Protein AF-A0A161XP81-F1 (afdb_monomer)

Structure (mmCIF, N/CA/C/O backbone):
data_AF-A0A161XP81-F1
#
_entry.id   AF-A0A161XP81-F1
#
loop_
_atom_site.group_PDB
_atom_site.id
_atom_site.type_symbol
_atom_site.label_atom_id
_atom_site.label_alt_id
_atom_site.label_comp_id
_atom_site.label_asym_id
_atom_site.label_entity_id
_atom_site.label_seq_id
_atom_site.pdbx_PDB_ins_code
_atom_site.Cartn_x
_atom_site.Cartn_y
_atom_site.Cartn_z
_atom_site.occupancy
_atom_site.B_iso_or_equiv
_atom_site.auth_seq_id
_atom_site.auth_comp_id
_atom_site.auth_asym_id
_atom_site.auth_atom_id
_atom_site.pdbx_PDB_model_num
ATOM 1 N N . MET A 1 1 ? -0.024 10.935 -16.812 1.00 61.66 1 MET A N 1
ATOM 2 C CA . MET A 1 1 ? -0.162 10.650 -15.365 1.00 61.66 1 MET A CA 1
ATOM 3 C C . MET A 1 1 ? 1.213 10.342 -14.818 1.00 61.66 1 MET A C 1
ATOM 5 O O . MET A 1 1 ? 1.761 9.294 -15.147 1.00 61.66 1 MET A O 1
ATOM 9 N N . ASP A 1 2 ? 1.735 11.232 -13.981 1.00 81.88 2 ASP A N 1
ATOM 10 C CA . ASP A 1 2 ? 3.075 11.085 -13.424 1.00 81.88 2 ASP A CA 1
ATOM 11 C C . ASP A 1 2 ? 3.030 10.265 -12.132 1.00 81.88 2 ASP A C 1
ATOM 13 O O . ASP A 1 2 ? 2.212 10.476 -11.225 1.00 81.88 2 ASP A O 1
ATOM 17 N N . ILE A 1 3 ? 3.866 9.236 -12.090 1.00 84.94 3 ILE A N 1
ATOM 18 C CA . ILE A 1 3 ? 4.135 8.444 -10.896 1.00 84.94 3 ILE A CA 1
ATOM 19 C C . ILE A 1 3 ? 5.583 8.727 -10.544 1.00 84.94 3 ILE A C 1
ATOM 21 O O . ILE A 1 3 ? 6.473 8.564 -11.378 1.00 84.94 3 ILE A O 1
ATOM 25 N N . SER A 1 4 ? 5.803 9.201 -9.322 1.00 88.94 4 SER A N 1
ATOM 26 C CA . SER A 1 4 ? 7.151 9.467 -8.833 1.00 88.94 4 SER A CA 1
ATOM 27 C C . SER A 1 4 ? 7.941 8.160 -8.690 1.00 88.94 4 SER A C 1
ATOM 29 O O . SER A 1 4 ? 7.363 7.087 -8.507 1.00 88.94 4 SER A O 1
ATOM 31 N N . ARG A 1 5 ? 9.277 8.232 -8.730 1.00 88.56 5 ARG A N 1
ATOM 32 C CA . ARG A 1 5 ? 10.137 7.051 -8.522 1.00 88.56 5 ARG A CA 1
ATOM 33 C C . ARG A 1 5 ? 9.818 6.299 -7.209 1.00 88.56 5 ARG A C 1
ATOM 35 O O . ARG A 1 5 ? 9.720 5.073 -7.268 1.00 88.56 5 ARG A O 1
ATOM 42 N N . PRO A 1 6 ? 9.579 6.970 -6.058 1.00 90.19 6 PRO A N 1
ATOM 43 C CA . PRO A 1 6 ? 9.171 6.288 -4.826 1.00 90.19 6 PRO A CA 1
ATOM 44 C C . PRO A 1 6 ? 7.821 5.570 -4.947 1.00 90.19 6 PRO A C 1
ATOM 46 O O . PRO A 1 6 ? 7.711 4.407 -4.561 1.00 90.19 6 PRO A O 1
ATOM 49 N N . GLU A 1 7 ? 6.807 6.222 -5.531 1.00 91.25 7 GLU A N 1
ATOM 50 C CA . GLU A 1 7 ? 5.495 5.602 -5.770 1.00 91.25 7 GLU A CA 1
ATOM 51 C C . GLU A 1 7 ? 5.621 4.363 -6.667 1.00 91.25 7 GLU A C 1
ATOM 53 O O . GLU A 1 7 ? 5.015 3.332 -6.378 1.00 91.25 7 GLU A O 1
ATOM 58 N N . GLN A 1 8 ? 6.438 4.446 -7.723 1.00 91.88 8 GLN A N 1
ATOM 59 C CA . GLN A 1 8 ? 6.672 3.344 -8.653 1.00 91.88 8 GLN A CA 1
ATOM 60 C C . GLN A 1 8 ? 7.320 2.144 -7.952 1.00 91.88 8 GLN A C 1
ATOM 62 O O . GLN A 1 8 ? 6.855 1.017 -8.117 1.00 91.88 8 GLN A O 1
ATOM 67 N N . LYS A 1 9 ? 8.350 2.388 -7.131 1.00 92.19 9 LYS A N 1
ATOM 68 C CA . LYS A 1 9 ? 9.055 1.351 -6.363 1.00 92.19 9 LYS A CA 1
ATOM 69 C C . LYS A 1 9 ? 8.119 0.634 -5.387 1.00 92.19 9 LYS A C 1
ATOM 71 O O . LYS A 1 9 ? 8.119 -0.592 -5.323 1.00 92.19 9 LYS A O 1
ATOM 76 N N . ILE A 1 10 ? 7.278 1.384 -4.672 1.00 94.12 10 ILE A N 1
ATOM 77 C CA . ILE A 1 10 ? 6.293 0.811 -3.743 1.00 94.12 10 ILE A CA 1
ATOM 78 C C . ILE A 1 10 ? 5.253 -0.020 -4.498 1.00 94.12 10 ILE A C 1
ATOM 80 O O . ILE A 1 10 ? 4.961 -1.144 -4.095 1.00 94.12 10 ILE A O 1
ATOM 84 N N . LEU A 1 11 ? 4.717 0.489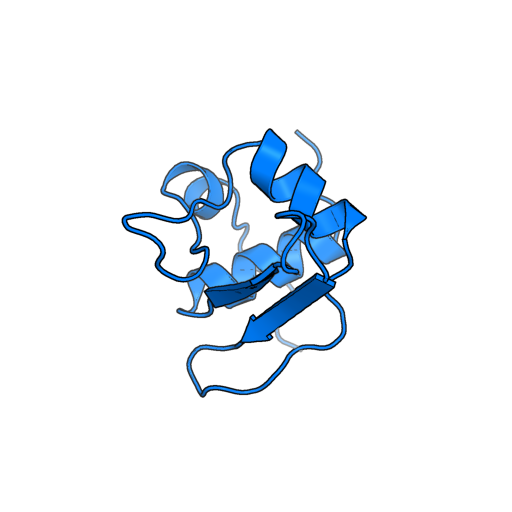 -5.611 1.00 94.12 11 LEU A N 1
ATOM 85 C CA . LEU A 1 11 ? 3.769 -0.271 -6.430 1.00 94.12 11 LEU A CA 1
ATOM 86 C C . LEU A 1 11 ? 4.380 -1.566 -6.969 1.00 94.12 11 LEU A C 1
ATOM 88 O O . LEU A 1 11 ? 3.686 -2.578 -7.005 1.00 94.12 11 LEU A O 1
ATOM 92 N N . HIS A 1 12 ? 5.665 -1.555 -7.328 1.00 93.75 12 HIS A N 1
ATOM 93 C CA . HIS A 1 12 ? 6.373 -2.749 -7.777 1.00 93.75 12 HIS A CA 1
ATOM 94 C C . HIS A 1 12 ? 6.466 -3.809 -6.668 1.00 93.75 12 HIS A C 1
ATOM 96 O O . HIS A 1 12 ? 6.081 -4.954 -6.883 1.00 93.75 12 HIS A O 1
ATOM 102 N N . MET A 1 13 ? 6.864 -3.422 -5.450 1.00 94.69 13 MET A N 1
ATOM 103 C CA . MET A 1 13 ? 6.907 -4.346 -4.303 1.00 94.69 13 MET A CA 1
ATOM 104 C C . MET A 1 13 ? 5.531 -4.940 -3.981 1.00 94.69 13 MET A C 1
ATOM 106 O O . MET A 1 13 ? 5.413 -6.126 -3.677 1.00 94.69 13 MET A O 1
ATOM 110 N N . LEU A 1 14 ? 4.470 -4.131 -4.070 1.00 95.56 14 LEU A N 1
ATOM 111 C CA . LEU A 1 14 ? 3.102 -4.610 -3.864 1.00 95.56 14 LEU A CA 1
ATOM 112 C C . LEU A 1 14 ? 2.639 -5.550 -4.982 1.00 95.56 14 LEU A C 1
ATOM 114 O O . LEU A 1 14 ? 1.943 -6.525 -4.707 1.00 95.56 14 LEU A O 1
ATOM 118 N N . ALA A 1 15 ? 3.034 -5.285 -6.228 1.00 94.62 15 ALA A N 1
ATOM 119 C CA . ALA A 1 15 ? 2.741 -6.147 -7.370 1.00 94.62 15 ALA A CA 1
ATOM 120 C C . ALA A 1 15 ? 3.450 -7.503 -7.287 1.00 94.62 15 ALA A C 1
ATOM 122 O O . ALA A 1 15 ? 2.874 -8.510 -7.685 1.00 94.62 15 ALA A O 1
ATOM 123 N N . GLN A 1 16 ? 4.645 -7.547 -6.695 1.00 94.25 16 GLN A N 1
ATOM 124 C CA . GLN A 1 16 ? 5.380 -8.785 -6.413 1.00 94.25 16 GLN A CA 1
ATOM 125 C C . GLN A 1 16 ? 4.786 -9.608 -5.252 1.00 94.25 16 GLN A C 1
ATOM 127 O O . GLN A 1 16 ? 5.300 -10.677 -4.933 1.00 94.25 16 GLN A O 1
ATOM 132 N N . GLY A 1 17 ? 3.707 -9.141 -4.613 1.00 94.56 17 GLY A N 1
ATOM 133 C CA . GLY A 1 17 ? 3.025 -9.847 -3.523 1.00 94.56 17 GLY A CA 1
ATOM 134 C C . GLY A 1 17 ? 3.179 -9.204 -2.144 1.00 94.56 17 GLY A C 1
ATOM 135 O O . GLY A 1 17 ? 2.682 -9.762 -1.165 1.00 94.56 17 GLY A O 1
ATOM 136 N N . GLY A 1 18 ? 3.823 -8.037 -2.056 1.00 96.06 18 GLY A N 1
ATOM 137 C CA . GLY A 1 18 ? 3.903 -7.259 -0.826 1.00 96.06 18 GLY A CA 1
ATOM 138 C C . GLY A 1 18 ? 2.557 -6.693 -0.358 1.00 96.06 18 GLY A C 1
ATOM 139 O O . GLY A 1 18 ? 1.543 -6.715 -1.064 1.00 96.06 18 GLY A O 1
ATOM 140 N N . TYR A 1 19 ? 2.553 -6.141 0.852 1.00 97.00 19 TYR A N 1
ATOM 141 C CA . TYR A 1 19 ? 1.380 -5.516 1.461 1.00 97.00 19 TYR A CA 1
ATOM 142 C C . TYR A 1 19 ? 1.772 -4.375 2.401 1.00 97.00 19 TYR A C 1
ATOM 144 O O . TYR A 1 19 ? 2.869 -4.357 2.951 1.00 97.00 19 TYR A O 1
ATOM 152 N N . ILE A 1 20 ? 0.857 -3.429 2.620 1.00 96.81 20 ILE A N 1
ATOM 153 C CA . ILE A 1 20 ? 1.034 -2.357 3.607 1.00 96.81 20 ILE A CA 1
ATOM 154 C C . ILE A 1 20 ? 0.160 -2.649 4.821 1.00 96.81 20 ILE A C 1
ATOM 156 O O . ILE A 1 20 ? -1.069 -2.719 4.713 1.00 96.81 20 ILE A O 1
ATOM 160 N N . ARG A 1 21 ? 0.788 -2.784 5.986 1.0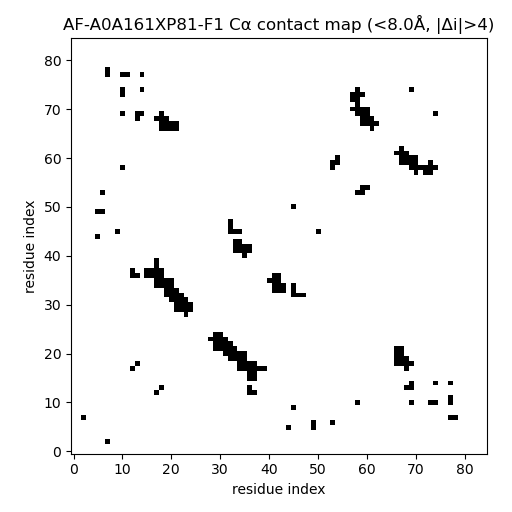0 95.56 21 ARG A N 1
ATOM 161 C CA . ARG A 1 21 ? 0.104 -2.806 7.277 1.00 95.56 21 ARG A CA 1
ATOM 162 C C . ARG A 1 21 ? -0.062 -1.372 7.770 1.00 95.56 21 ARG A C 1
ATOM 164 O O . ARG A 1 21 ? 0.850 -0.556 7.658 1.00 95.56 21 ARG A O 1
ATOM 171 N N . VAL A 1 22 ? -1.253 -1.077 8.274 1.00 93.31 22 VAL A N 1
ATOM 172 C CA . VAL A 1 22 ? -1.584 0.214 8.872 1.00 93.31 22 VAL A CA 1
ATOM 173 C C . VAL A 1 22 ? -2.111 -0.065 10.263 1.00 93.31 22 VAL A C 1
ATOM 175 O O . VAL A 1 22 ? -3.124 -0.750 10.398 1.00 93.31 22 VAL A O 1
ATOM 178 N N . GLU A 1 23 ? -1.428 0.459 11.268 1.00 90.88 23 GLU A N 1
ATOM 179 C CA . GLU A 1 23 ? -1.901 0.449 12.648 1.00 90.88 23 GLU A CA 1
ATOM 180 C C . GLU A 1 23 ? -2.607 1.771 12.923 1.00 90.88 23 GLU A C 1
ATOM 182 O O . GLU A 1 23 ? -2.223 2.827 12.403 1.00 90.88 23 GLU A O 1
ATOM 187 N N . LYS A 1 24 ? -3.694 1.687 13.686 1.00 88.88 24 LYS A N 1
ATOM 188 C CA . LYS A 1 24 ? -4.442 2.852 14.131 1.00 88.88 24 LYS A CA 1
ATOM 189 C C . LYS A 1 24 ? -4.413 2.913 15.647 1.00 88.88 24 LYS A C 1
ATOM 191 O O . LYS A 1 24 ? -4.437 1.862 16.279 1.00 88.88 24 LYS A O 1
ATOM 196 N N . ASP A 1 25 ? -4.364 4.119 16.189 1.00 88.81 25 ASP A N 1
ATOM 197 C CA . ASP A 1 25 ? -4.552 4.342 17.620 1.00 88.81 25 ASP A CA 1
ATOM 198 C C . ASP A 1 25 ? -6.034 4.217 18.024 1.00 88.81 25 ASP A C 1
ATOM 200 O O . ASP A 1 25 ? -6.923 4.036 17.179 1.00 88.81 25 ASP A O 1
ATOM 204 N N . ASP A 1 26 ? -6.299 4.354 19.324 1.00 85.75 26 ASP A N 1
ATOM 205 C CA . ASP A 1 26 ? -7.650 4.344 19.898 1.00 85.75 26 ASP A CA 1
ATOM 206 C C . ASP A 1 26 ? -8.546 5.466 19.337 1.00 85.75 26 ASP A C 1
ATOM 208 O O . ASP A 1 26 ? -9.766 5.319 19.240 1.00 85.75 26 ASP A O 1
ATOM 212 N N . GLY A 1 27 ? -7.942 6.562 18.871 1.00 85.88 27 GLY A N 1
ATOM 213 C CA . GLY A 1 27 ? -8.597 7.668 18.170 1.00 85.88 27 GLY A CA 1
ATOM 214 C C . GLY A 1 27 ? -8.894 7.398 16.688 1.00 85.88 27 GLY A C 1
ATOM 215 O O . GLY A 1 27 ? -9.417 8.273 15.997 1.00 85.88 27 GLY A O 1
ATOM 216 N N . ARG A 1 28 ? -8.599 6.194 16.173 1.00 79.69 28 ARG A N 1
ATOM 217 C CA . ARG A 1 28 ? -8.682 5.798 14.750 1.00 79.69 28 ARG A CA 1
ATOM 218 C C . ARG A 1 28 ? -7.712 6.548 13.830 1.00 79.69 28 ARG A C 1
ATOM 220 O O . ARG A 1 28 ? -7.844 6.439 12.601 1.00 79.69 28 ARG A O 1
ATOM 227 N N . HIS A 1 29 ? -6.739 7.266 14.376 1.00 86.00 29 HIS A N 1
ATOM 228 C CA . HIS A 1 29 ? -5.682 7.903 13.603 1.00 86.00 29 HIS A CA 1
ATOM 229 C C . HIS A 1 29 ? -4.638 6.875 13.195 1.00 86.00 29 HIS A C 1
ATOM 231 O O . HIS A 1 29 ? -4.399 5.906 13.901 1.00 86.00 29 HIS A O 1
ATOM 237 N N . ILE A 1 30 ? -4.023 7.065 12.027 1.00 87.38 30 ILE A N 1
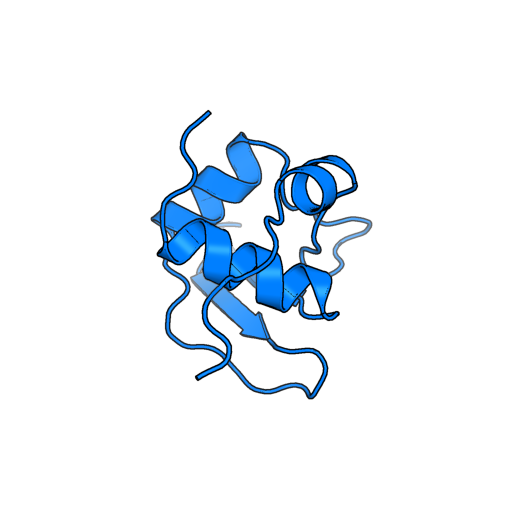ATOM 238 C CA . ILE A 1 30 ? -2.947 6.182 11.578 1.00 87.38 30 ILE A CA 1
ATOM 239 C C . ILE A 1 30 ? -1.713 6.469 12.434 1.00 87.38 30 ILE A C 1
ATOM 241 O O . ILE A 1 30 ? -1.143 7.552 12.327 1.00 87.38 30 ILE A O 1
ATOM 245 N N . SER A 1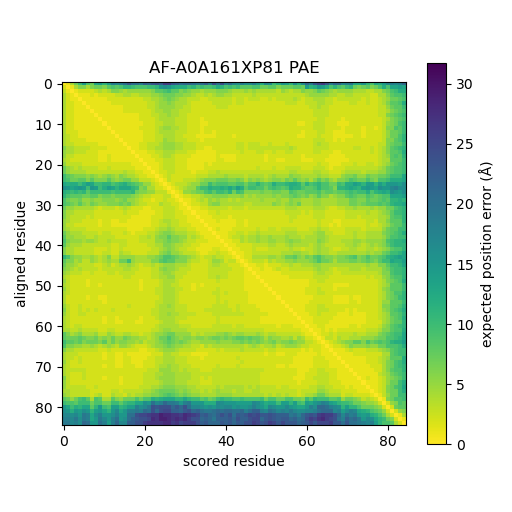 31 ? -1.314 5.503 13.257 1.00 90.38 31 SER A N 1
ATOM 246 C CA . SER A 1 31 ? -0.130 5.596 14.114 1.00 90.38 31 SER A CA 1
ATOM 247 C C . SER A 1 31 ? 1.113 5.052 13.416 1.00 90.38 31 SER A C 1
ATOM 249 O O . SER A 1 31 ? 2.217 5.558 13.614 1.00 90.38 31 SER A O 1
ATOM 251 N N . LYS A 1 32 ? 0.943 4.030 12.567 1.00 91.12 32 LYS A N 1
ATOM 252 C CA . LYS A 1 32 ? 2.056 3.352 11.902 1.00 91.12 32 LYS A CA 1
ATOM 253 C C . LYS A 1 32 ? 1.678 2.870 10.516 1.00 91.12 32 LYS A C 1
ATOM 255 O O . LYS A 1 32 ? 0.596 2.321 10.303 1.00 91.12 32 LYS A O 1
ATOM 260 N N . ILE A 1 33 ? 2.614 3.018 9.584 1.00 94.69 33 ILE A N 1
ATOM 261 C CA . ILE A 1 33 ? 2.510 2.480 8.231 1.00 94.69 33 ILE A CA 1
ATOM 262 C C . ILE A 1 33 ? 3.769 1.677 7.934 1.00 94.69 33 ILE A C 1
ATOM 264 O O . ILE A 1 33 ? 4.891 2.147 8.114 1.00 94.69 33 ILE A O 1
ATOM 268 N N . GLU A 1 34 ? 3.581 0.441 7.492 1.00 95.75 34 GLU A N 1
ATOM 269 C CA . GLU A 1 34 ? 4.665 -0.512 7.296 1.00 95.75 34 GLU A CA 1
ATOM 270 C C . GLU A 1 34 ? 4.469 -1.234 5.964 1.00 95.75 34 GLU A C 1
ATOM 272 O O . GLU A 1 34 ? 3.449 -1.893 5.762 1.00 95.75 34 GLU A O 1
ATOM 277 N N . LEU A 1 35 ? 5.431 -1.119 5.045 1.00 96.69 35 LEU A N 1
ATOM 278 C CA . LEU A 1 35 ? 5.441 -1.911 3.816 1.00 96.69 35 LEU A CA 1
ATOM 279 C C . LEU A 1 35 ? 6.215 -3.202 4.054 1.00 96.69 35 LEU A C 1
ATOM 281 O O . LEU A 1 35 ? 7.358 -3.159 4.505 1.00 96.69 35 LEU A O 1
ATOM 285 N N . PHE A 1 36 ? 5.613 -4.323 3.686 1.00 96.50 36 PHE A N 1
ATOM 286 C CA . PHE A 1 36 ? 6.238 -5.634 3.707 1.00 96.50 36 PHE A CA 1
ATOM 287 C C . PHE A 1 36 ? 6.347 -6.190 2.290 1.00 96.50 36 PHE A C 1
ATOM 289 O O . PHE A 1 36 ? 5.419 -6.053 1.486 1.00 96.50 36 PHE A O 1
ATOM 296 N N . THR A 1 37 ? 7.481 -6.812 1.979 1.00 95.00 37 THR A N 1
ATOM 297 C CA . THR A 1 37 ? 7.663 -7.580 0.741 1.00 95.00 37 THR A CA 1
ATOM 298 C C . THR A 1 37 ? 6.963 -8.939 0.842 1.00 95.00 37 THR A C 1
ATOM 300 O O . THR A 1 37 ? 6.468 -9.316 1.905 1.00 95.00 37 THR A O 1
ATOM 303 N N . ARG A 1 38 ? 6.923 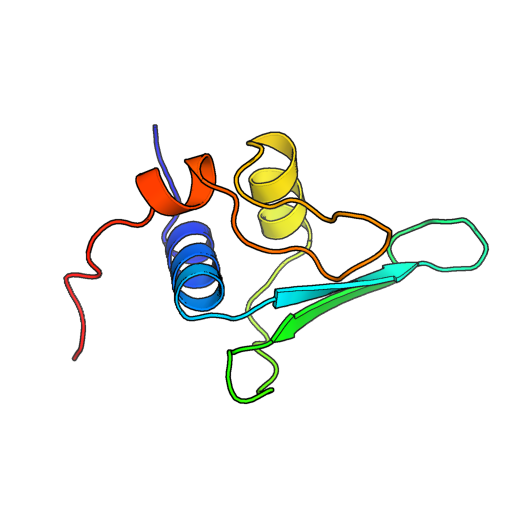-9.697 -0.263 1.00 93.50 38 ARG A N 1
ATOM 304 C CA . ARG A 1 38 ? 6.355 -11.058 -0.288 1.00 93.50 38 ARG A CA 1
ATOM 305 C C . ARG A 1 38 ? 6.986 -11.980 0.763 1.00 93.50 38 ARG A C 1
ATOM 307 O O . ARG A 1 38 ? 6.284 -12.780 1.367 1.00 93.50 38 ARG A O 1
ATOM 314 N N . GLU A 1 39 ? 8.283 -11.813 1.002 1.00 93.50 39 GLU A N 1
ATOM 315 C CA . GLU A 1 39 ? 9.075 -12.613 1.944 1.00 93.50 39 GLU A CA 1
ATOM 316 C C . GLU A 1 39 ? 8.980 -12.098 3.397 1.00 93.50 39 GLU A C 1
ATOM 318 O O . GLU A 1 39 ? 9.660 -12.604 4.281 1.00 93.50 39 GLU A O 1
ATOM 323 N N . GLY A 1 40 ? 8.165 -11.069 3.667 1.00 92.75 40 GLY A N 1
ATOM 324 C CA . GLY A 1 40 ? 7.956 -10.536 5.018 1.00 92.75 40 GLY A CA 1
ATOM 325 C C . GLY A 1 40 ? 8.985 -9.499 5.482 1.00 92.75 40 GLY A C 1
ATOM 326 O O . GLY A 1 40 ? 8.928 -9.059 6.629 1.00 92.75 40 GLY A O 1
ATOM 327 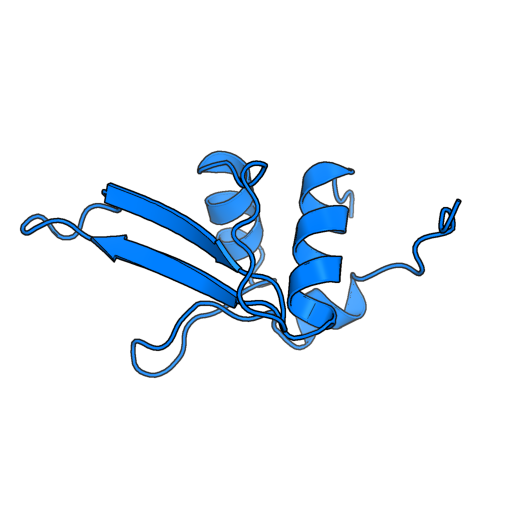N N . TRP A 1 41 ? 9.890 -9.042 4.611 1.00 94.38 41 TRP A N 1
ATOM 328 C CA . TRP A 1 41 ? 10.847 -7.987 4.960 1.00 94.38 41 TRP A CA 1
ATOM 329 C C . TRP A 1 41 ? 10.178 -6.621 5.017 1.00 94.38 41 TRP A C 1
ATOM 331 O O . TRP A 1 41 ? 9.471 -6.222 4.088 1.00 94.38 41 TRP A O 1
ATOM 341 N N . ARG A 1 42 ? 10.460 -5.868 6.083 1.00 94.69 42 ARG A N 1
ATOM 342 C CA . ARG A 1 42 ? 10.029 -4.477 6.218 1.00 94.69 42 ARG A CA 1
ATOM 343 C C . ARG A 1 42 ? 10.837 -3.576 5.284 1.00 94.69 42 ARG A C 1
ATOM 345 O O . ARG A 1 42 ? 12.057 -3.500 5.388 1.00 94.69 42 ARG A O 1
ATOM 352 N N . PHE A 1 43 ? 10.148 -2.797 4.460 1.00 92.88 43 PHE A N 1
ATOM 353 C CA . PHE A 1 43 ? 10.735 -1.698 3.702 1.00 92.88 43 PHE A CA 1
ATOM 354 C C . PHE A 1 43 ? 10.543 -0.365 4.439 1.00 92.88 43 PHE A C 1
ATOM 356 O O . PHE A 1 43 ? 9.423 0.009 4.788 1.00 92.88 43 PHE A O 1
ATOM 363 N N . SER A 1 44 ? 11.632 0.372 4.662 1.00 88.00 44 SER A N 1
ATOM 364 C CA . SER A 1 44 ? 11.639 1.635 5.417 1.00 88.00 44 SER A CA 1
ATOM 365 C C . SER A 1 44 ? 11.290 2.878 4.590 1.00 88.00 44 SER A C 1
ATOM 367 O O . SER A 1 44 ? 10.995 3.921 5.160 1.00 88.00 44 SER A O 1
ATOM 369 N N . GLY A 1 45 ? 11.286 2.795 3.257 1.00 86.31 45 GLY A N 1
ATOM 370 C CA . GLY A 1 45 ? 11.098 3.961 2.382 1.00 86.31 45 GLY A CA 1
ATOM 371 C C . GLY A 1 45 ? 9.643 4.359 2.097 1.00 86.31 45 GLY A C 1
ATOM 372 O O . GLY A 1 45 ? 9.407 5.128 1.167 1.00 86.31 45 GLY A O 1
ATOM 373 N N . LEU A 1 46 ? 8.659 3.814 2.821 1.00 92.06 46 LEU A N 1
ATOM 374 C CA . LEU A 1 46 ? 7.257 4.216 2.681 1.00 92.06 46 LEU A CA 1
ATOM 375 C C . LEU A 1 46 ? 6.956 5.400 3.607 1.00 92.06 46 LEU A C 1
ATOM 377 O O . LEU A 1 46 ? 6.940 5.240 4.823 1.00 92.06 46 LEU A O 1
ATOM 381 N N . SER A 1 47 ? 6.668 6.566 3.027 1.00 91.94 47 SER A N 1
ATOM 382 C CA . SER A 1 47 ? 6.202 7.738 3.773 1.00 91.94 47 SER A CA 1
ATOM 383 C C . SER A 1 47 ? 4.675 7.832 3.812 1.00 91.94 47 SER A C 1
ATOM 385 O O . SER A 1 47 ? 3.971 7.324 2.929 1.00 91.94 47 SER A O 1
ATOM 387 N N . ASP A 1 48 ? 4.158 8.547 4.813 1.00 92.00 48 ASP A N 1
ATOM 388 C CA . ASP A 1 48 ? 2.723 8.803 4.978 1.00 92.00 48 ASP A CA 1
ATOM 389 C C . ASP A 1 48 ? 2.123 9.536 3.769 1.00 92.00 48 ASP A C 1
ATOM 391 O O . ASP A 1 48 ? 1.020 9.227 3.313 1.00 92.00 48 ASP A O 1
ATOM 395 N N . GLU A 1 49 ? 2.877 10.475 3.193 1.00 93.00 49 GLU A N 1
ATOM 396 C CA . GLU A 1 49 ? 2.468 11.216 2.001 1.00 93.00 49 GLU A CA 1
ATOM 397 C C . GLU A 1 49 ? 2.281 10.285 0.798 1.00 93.00 49 GLU A C 1
ATOM 399 O O . GLU A 1 49 ? 1.236 10.320 0.136 1.00 93.00 49 GLU A O 1
ATOM 404 N N . VAL A 1 50 ? 3.256 9.405 0.545 1.00 93.69 50 VAL A N 1
ATOM 405 C CA . VAL A 1 50 ? 3.184 8.453 -0.567 1.00 93.69 50 VAL A CA 1
ATOM 406 C C . VAL A 1 50 ? 2.028 7.482 -0.353 1.00 93.69 50 VAL A C 1
ATOM 408 O O . VAL A 1 50 ? 1.232 7.273 -1.272 1.00 93.69 50 VAL A O 1
ATOM 411 N N . PHE A 1 51 ? 1.855 6.954 0.862 1.00 94.88 51 PHE A N 1
ATOM 412 C CA . PHE A 1 51 ? 0.714 6.101 1.193 1.00 94.88 51 PHE A CA 1
ATOM 413 C C . PHE A 1 51 ? -0.626 6.794 0.901 1.00 94.88 51 PHE A C 1
ATOM 415 O O . PHE A 1 51 ? -1.476 6.251 0.184 1.00 94.88 51 PHE A O 1
ATOM 422 N N . ARG A 1 52 ? -0.816 8.022 1.402 1.00 93.75 52 ARG A N 1
ATOM 423 C CA . ARG A 1 52 ? -2.046 8.802 1.190 1.00 93.75 52 ARG A CA 1
ATOM 424 C C . ARG A 1 52 ? -2.281 9.085 -0.290 1.00 93.75 52 ARG A C 1
ATOM 426 O O . ARG A 1 52 ? -3.424 9.010 -0.743 1.00 93.75 52 ARG A O 1
ATOM 433 N N . LYS A 1 53 ? -1.228 9.369 -1.059 1.00 94.31 53 LYS A N 1
ATOM 434 C CA . LYS A 1 53 ? -1.313 9.608 -2.506 1.00 94.31 53 LYS A CA 1
ATOM 435 C C . LYS A 1 53 ? -1.724 8.347 -3.269 1.00 94.31 53 LYS A C 1
ATOM 437 O O . LYS A 1 53 ? -2.661 8.409 -4.068 1.00 94.31 53 LYS A O 1
ATOM 442 N N . LEU A 1 54 ? -1.110 7.196 -2.980 1.00 94.94 54 LEU A N 1
ATOM 443 C CA . LEU A 1 54 ? -1.484 5.900 -3.564 1.00 94.94 54 LEU A CA 1
ATOM 444 C C . LEU A 1 54 ? -2.943 5.539 -3.244 1.00 94.94 54 LEU A C 1
ATOM 446 O O . LEU A 1 54 ? -3.688 5.111 -4.133 1.00 94.94 54 LEU A O 1
ATOM 450 N N . LYS A 1 55 ? -3.370 5.769 -1.994 1.00 94.94 55 LYS A N 1
ATOM 451 C CA . LYS A 1 55 ? -4.747 5.543 -1.536 1.00 94.94 55 LYS A CA 1
ATOM 452 C C . LYS A 1 55 ? -5.746 6.459 -2.246 1.00 94.94 55 LYS A C 1
ATOM 454 O O . LYS A 1 55 ? -6.724 5.968 -2.805 1.00 94.94 55 LYS A O 1
ATOM 459 N N . ARG A 1 56 ? -5.491 7.773 -2.293 1.00 94.81 56 ARG A N 1
ATOM 460 C CA . ARG A 1 56 ? -6.353 8.767 -2.970 1.00 94.81 56 ARG A CA 1
ATOM 461 C C . ARG A 1 56 ? -6.544 8.437 -4.450 1.00 94.81 56 ARG A C 1
ATOM 463 O O . ARG A 1 56 ? -7.637 8.576 -4.988 1.00 94.81 56 ARG A O 1
ATOM 470 N N . ARG A 1 57 ? -5.487 7.939 -5.094 1.00 93.62 57 ARG A N 1
ATOM 471 C CA . ARG A 1 57 ? -5.481 7.520 -6.503 1.00 93.62 57 ARG A CA 1
ATOM 472 C C . ARG A 1 57 ? -6.085 6.128 -6.742 1.00 93.62 57 ARG A C 1
ATOM 474 O O . ARG A 1 57 ? -6.133 5.690 -7.891 1.00 93.62 57 ARG A O 1
ATOM 481 N N . LYS A 1 58 ? -6.553 5.435 -5.695 1.00 95.25 58 LYS A N 1
ATOM 482 C CA . LYS A 1 58 ? -7.108 4.069 -5.743 1.00 95.25 58 LYS A CA 1
ATOM 483 C C . LYS A 1 58 ? -6.130 3.027 -6.312 1.00 95.25 58 LYS A C 1
ATOM 485 O O . LYS A 1 58 ? -6.554 2.045 -6.924 1.00 95.25 58 LYS A O 1
ATOM 490 N N . LEU A 1 59 ? -4.822 3.235 -6.135 1.00 95.50 59 LEU A N 1
ATOM 491 C CA . LEU A 1 59 ? -3.784 2.295 -6.595 1.00 95.50 59 LEU A CA 1
ATOM 492 C C . LEU A 1 59 ? -3.549 1.167 -5.592 1.00 95.50 59 LEU A C 1
ATOM 494 O O . LEU A 1 59 ? -3.110 0.082 -5.963 1.00 95.50 59 LEU A O 1
ATOM 498 N N . ILE A 1 60 ? -3.900 1.422 -4.335 1.00 96.38 60 ILE A N 1
ATOM 499 C CA . ILE A 1 60 ? -3.923 0.449 -3.249 1.00 96.38 60 ILE A CA 1
ATOM 500 C C . ILE A 1 60 ? -5.300 0.450 -2.591 1.00 96.38 60 ILE A C 1
ATOM 502 O O . ILE A 1 60 ? -5.989 1.473 -2.579 1.00 96.38 60 ILE A O 1
ATOM 506 N N . ALA A 1 61 ? -5.697 -0.686 -2.030 1.00 96.44 61 ALA A N 1
ATOM 507 C CA . ALA A 1 61 ? -6.925 -0.812 -1.259 1.00 96.44 61 ALA A CA 1
ATOM 508 C C . ALA A 1 61 ? -6.773 -1.865 -0.160 1.00 96.44 61 ALA A C 1
ATOM 510 O O . ALA A 1 61 ? -6.061 -2.853 -0.329 1.00 96.44 61 ALA A O 1
ATOM 511 N N . SER A 1 62 ? -7.478 -1.651 0.946 1.00 95.19 62 SER A N 1
ATOM 512 C CA . SER A 1 62 ? -7.720 -2.656 1.981 1.00 95.19 62 SER A CA 1
ATOM 513 C C . SER A 1 62 ? -9.126 -3.227 1.782 1.00 95.19 62 SER A C 1
ATOM 515 O O . SER A 1 62 ? -10.037 -2.507 1.364 1.00 95.19 62 SER A O 1
ATOM 517 N N . LYS A 1 63 ? -9.302 -4.522 2.049 1.00 92.62 63 LYS A N 1
ATOM 518 C CA . LYS A 1 63 ? -10.597 -5.216 2.025 1.00 92.62 63 LYS A CA 1
ATOM 519 C C . LYS A 1 63 ? -10.765 -5.980 3.330 1.00 92.62 63 LYS A C 1
ATOM 521 O O . LYS A 1 63 ? -9.808 -6.610 3.758 1.00 92.62 63 LYS A O 1
ATOM 526 N N . GLN A 1 64 ? -11.954 -5.932 3.937 1.00 89.69 64 GLN A N 1
ATOM 527 C CA . GLN A 1 64 ? -12.285 -6.694 5.156 1.00 89.69 64 GLN A CA 1
ATOM 528 C C . GLN A 1 64 ? -11.245 -6.535 6.283 1.00 89.69 64 GLN A C 1
ATOM 530 O O . GLN A 1 64 ? -10.812 -7.511 6.881 1.00 89.69 64 GLN A O 1
ATOM 535 N N . SER A 1 65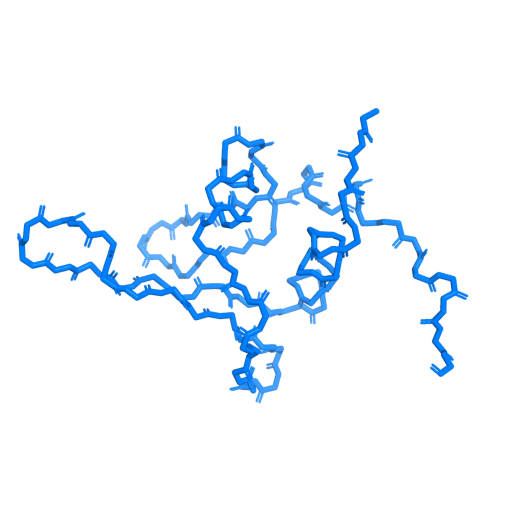 ? -10.784 -5.304 6.528 1.00 84.62 65 SER A N 1
ATOM 536 C CA . SER A 1 65 ? -9.740 -5.006 7.527 1.00 84.62 65 SER A CA 1
ATOM 537 C C . SER A 1 65 ? -8.383 -5.689 7.286 1.00 84.62 65 SER A C 1
ATOM 539 O O . SER A 1 65 ? -7.508 -5.641 8.146 1.00 84.62 65 SER A O 1
ATOM 541 N N . ALA A 1 66 ? -8.159 -6.272 6.106 1.00 91.69 66 ALA A N 1
ATOM 542 C CA . ALA A 1 66 ? -6.873 -6.833 5.719 1.00 91.69 66 ALA A CA 1
ATOM 543 C C . ALA A 1 66 ? -5.850 -5.729 5.376 1.00 91.69 66 ALA A C 1
ATOM 545 O O . ALA A 1 66 ? -6.235 -4.590 5.073 1.00 91.69 66 ALA A O 1
ATOM 546 N N . PRO A 1 67 ? -4.544 -6.051 5.346 1.00 95.00 67 PRO A N 1
ATOM 547 C CA . PRO A 1 67 ? -3.515 -5.139 4.855 1.00 95.00 67 PRO A CA 1
ATOM 548 C C . PRO A 1 67 ? -3.829 -4.577 3.461 1.00 95.00 67 PRO A C 1
ATOM 550 O O . PRO A 1 67 ? -4.477 -5.225 2.634 1.00 95.00 67 PRO A O 1
ATOM 553 N N . TYR A 1 68 ? -3.349 -3.367 3.179 1.00 96.88 68 TYR A N 1
ATOM 554 C CA . TYR A 1 68 ? -3.522 -2.754 1.866 1.00 96.88 68 TYR A CA 1
ATOM 555 C C . TYR A 1 68 ? -2.684 -3.500 0.827 1.00 96.88 68 TYR A C 1
ATOM 557 O O . TYR A 1 68 ? -1.492 -3.738 1.020 1.00 96.88 68 TYR A O 1
ATOM 565 N N . ARG A 1 69 ? -3.307 -3.819 -0.306 1.00 96.50 69 ARG A N 1
ATOM 566 C CA . ARG A 1 69 ? -2.672 -4.458 -1.463 1.00 96.50 69 ARG A CA 1
ATOM 567 C C . ARG A 1 69 ? -2.863 -3.604 -2.709 1.00 96.50 69 ARG A C 1
ATOM 569 O O . ARG A 1 69 ? -3.736 -2.731 -2.745 1.00 96.50 69 ARG A O 1
ATOM 576 N N . VAL A 1 70 ? -2.048 -3.854 -3.730 1.00 96.56 70 VAL A N 1
ATOM 577 C CA . VAL A 1 70 ? -2.198 -3.206 -5.038 1.00 96.56 70 VAL A CA 1
ATOM 578 C C . VAL A 1 70 ? -3.552 -3.560 -5.664 1.00 96.56 70 VAL A C 1
ATOM 580 O O . VAL A 1 70 ? -4.035 -4.688 -5.557 1.00 96.56 70 VAL A O 1
ATOM 583 N N . THR A 1 71 ? -4.204 -2.585 -6.293 1.00 96.69 71 THR A N 1
ATOM 584 C CA . THR A 1 71 ? -5.460 -2.798 -7.029 1.00 96.69 71 THR A CA 1
ATOM 585 C C . THR A 1 71 ? -5.180 -3.161 -8.486 1.00 96.69 71 THR A C 1
ATOM 587 O O . THR A 1 71 ? -4.078 -2.945 -8.983 1.00 96.69 71 THR A O 1
ATOM 590 N N . LYS A 1 72 ? -6.200 -3.612 -9.232 1.00 94.38 72 LYS A N 1
ATOM 591 C CA . LYS A 1 72 ? -6.088 -3.789 -10.696 1.00 94.38 72 LYS A CA 1
ATOM 592 C C . LYS A 1 72 ? -5.583 -2.515 -11.392 1.00 94.38 72 LYS A C 1
ATOM 594 O O . LYS A 1 72 ? -4.710 -2.584 -12.246 1.00 94.38 72 LYS A O 1
ATOM 599 N N . ARG A 1 73 ? -6.067 -1.342 -10.963 1.00 92.94 73 ARG A N 1
ATOM 600 C CA . ARG A 1 73 ? -5.599 -0.036 -11.457 1.00 92.94 73 ARG A CA 1
ATOM 601 C C . ARG A 1 73 ? -4.142 0.237 -11.076 1.00 92.94 73 ARG A C 1
ATOM 603 O O . ARG A 1 73 ? -3.389 0.755 -11.890 1.00 92.94 73 ARG A O 1
ATOM 610 N N . GLY A 1 74 ? -3.743 -0.096 -9.850 1.00 92.69 74 GLY A N 1
ATOM 611 C CA . GLY A 1 74 ? -2.345 -0.013 -9.427 1.00 92.69 74 GLY A CA 1
ATOM 612 C C . GLY A 1 74 ? -1.435 -0.848 -10.326 1.00 92.69 74 GLY A C 1
ATOM 613 O O . GLY A 1 74 ? -0.454 -0.318 -10.831 1.00 92.69 74 GLY A O 1
ATOM 614 N N . LEU A 1 75 ? -1.825 -2.096 -10.609 1.00 92.38 75 LEU A N 1
ATOM 615 C CA . LEU A 1 75 ? -1.090 -3.018 -11.480 1.00 92.38 75 LEU A CA 1
ATOM 616 C C . LEU A 1 75 ? -0.917 -2.476 -12.903 1.00 92.38 75 LEU A C 1
ATOM 618 O O . LEU A 1 75 ? 0.191 -2.512 -13.420 1.00 92.38 75 LEU A O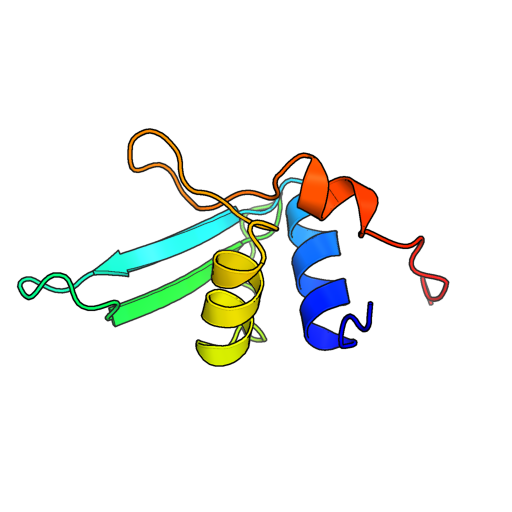 1
ATOM 622 N N . THR A 1 76 ? -1.959 -1.890 -13.508 1.00 90.50 76 THR A N 1
ATOM 623 C CA . THR A 1 76 ? -1.846 -1.287 -14.858 1.00 90.50 76 THR A CA 1
ATOM 624 C C . THR A 1 76 ? -0.847 -0.132 -14.939 1.00 90.50 7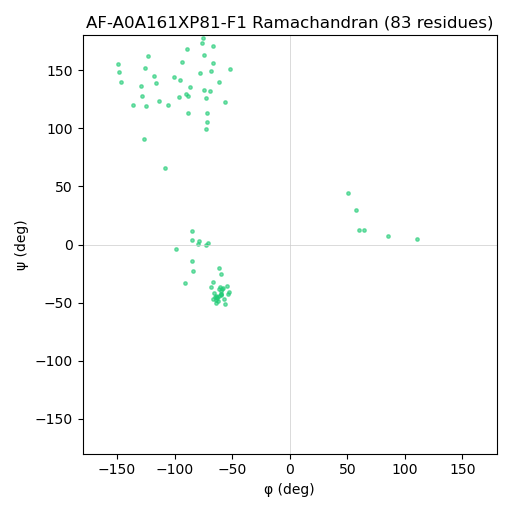6 THR A C 1
ATOM 626 O O . THR A 1 76 ? -0.402 0.230 -16.022 1.00 90.50 76 THR A O 1
ATOM 629 N N . LEU A 1 77 ? -0.508 0.471 -13.798 1.00 88.69 77 LEU A N 1
ATOM 630 C CA . LEU A 1 77 ? 0.451 1.566 -13.712 1.00 88.69 77 LEU A CA 1
ATOM 631 C C . LEU A 1 77 ? 1.850 1.100 -13.285 1.00 88.69 77 LEU A C 1
ATOM 633 O O . LEU A 1 77 ? 2.787 1.904 -13.254 1.00 88.69 77 LEU A O 1
ATOM 637 N N . VAL A 1 78 ? 2.019 -0.186 -12.968 1.00 88.94 78 VAL A N 1
ATOM 638 C CA . VAL A 1 78 ? 3.337 -0.779 -12.755 1.00 88.94 78 VAL A CA 1
ATOM 639 C C . VAL A 1 78 ? 4.016 -0.900 -14.114 1.00 88.94 78 VAL A C 1
ATOM 641 O O . VAL A 1 78 ? 3.747 -1.802 -14.897 1.00 88.94 78 VAL A O 1
ATOM 644 N N . ARG A 1 79 ? 4.891 0.057 -14.409 1.00 81.38 79 ARG A N 1
ATOM 645 C CA . ARG A 1 79 ? 5.805 0.018 -15.542 1.00 81.38 79 ARG A CA 1
ATOM 646 C C . ARG A 1 79 ? 6.848 -1.071 -15.306 1.00 81.38 79 ARG A C 1
ATOM 648 O O . ARG A 1 79 ? 7.231 -1.312 -14.157 1.00 81.38 79 ARG A O 1
ATOM 655 N N . SER A 1 80 ? 7.329 -1.670 -16.396 1.00 66.50 80 SER A N 1
ATOM 656 C CA . SER A 1 80 ? 8.530 -2.504 -16.357 1.00 66.50 80 SER A CA 1
ATOM 657 C C . SER A 1 80 ? 9.672 -1.665 -15.783 1.00 66.50 80 SER A C 1
ATOM 659 O O . SER A 1 80 ? 9.934 -0.559 -16.264 1.00 66.50 80 SER A O 1
ATOM 661 N N . GLN A 1 81 ? 10.279 -2.128 -14.692 1.00 62.66 81 GLN A N 1
ATOM 662 C CA . GLN A 1 81 ? 11.423 -1.448 -14.105 1.00 62.66 81 GLN A CA 1
ATOM 663 C C . GLN A 1 81 ? 12.604 -1.691 -15.052 1.00 62.66 81 GLN A C 1
ATOM 665 O O . GLN A 1 81 ? 13.118 -2.799 -15.116 1.00 62.66 81 GLN A O 1
ATOM 670 N N . VAL A 1 82 ? 13.001 -0.671 -15.820 1.00 49.72 82 VAL A N 1
ATOM 671 C CA . VAL A 1 82 ? 14.113 -0.767 -16.794 1.00 49.72 82 VAL A CA 1
ATOM 672 C C . VAL A 1 82 ? 15.485 -0.878 -16.107 1.00 49.72 82 VAL A C 1
ATOM 674 O O . VAL A 1 82 ? 16.504 -0.988 -16.770 1.00 49.72 82 VAL A O 1
ATOM 677 N N . ASP A 1 83 ? 15.515 -0.900 -14.777 1.00 48.53 83 ASP A N 1
ATOM 678 C CA . ASP A 1 83 ? 16.730 -1.042 -13.983 1.00 48.53 83 ASP A CA 1
ATOM 679 C C . ASP A 1 83 ? 16.564 -2.201 -13.002 1.00 48.53 83 ASP A C 1
ATOM 681 O O . ASP A 1 83 ? 16.041 -2.048 -11.893 1.00 48.53 83 ASP A O 1
ATOM 685 N N . ASN A 1 84 ? 16.977 -3.379 -13.463 1.00 40.69 84 ASN A N 1
ATOM 686 C CA . ASN A 1 84 ? 17.370 -4.495 -12.616 1.00 40.69 84 ASN A CA 1
ATOM 687 C C . ASN A 1 84 ? 18.893 -4.640 -12.730 1.00 40.69 84 ASN A C 1
ATOM 689 O O . ASN A 1 84 ? 19.387 -5.600 -13.326 1.00 40.69 84 ASN A O 1
ATOM 693 N N . ARG A 1 85 ? 19.615 -3.633 -12.233 1.00 39.06 85 ARG A N 1
ATOM 694 C CA . ARG A 1 85 ? 21.067 -3.651 -12.098 1.00 39.06 85 ARG A CA 1
ATOM 695 C C . ARG A 1 85 ? 21.463 -3.237 -10.690 1.00 39.06 85 ARG A C 1
ATOM 697 O O . ARG A 1 85 ? 20.778 -2.353 -10.126 1.00 39.06 85 ARG A O 1
#

Mean predicted aligned error: 4.69 Å

Secondary structure (DSSP, 8-state):
----HHHHHHHHHHHTT-EEEEEE-TTS-EEEEEEE-TT-PEES---HHHHHHHHHTTSEE--TTPPBEE-HHHHHT----S---

Solvent-accessible surface area (backbone atoms only — not comparable to full-atom values): 5093 Å² total; per-residue (Å²): 136,92,72,53,72,69,57,49,53,53,49,44,43,25,68,69,57,10,37,33,45,70,44,58,47,98,86,69,44,81,73,44,73,44,37,27,38,63,87,66,49,77,50,84,88,66,48,73,66,56,52,52,50,37,44,77,69,50,25,35,46,62,59,96,90,42,56,30,31,58,28,76,65,27,53,75,67,52,67,83,71,92,72,89,124

Nearest PDB structures (foldseek):
  4aih-assembly1_B  TM=6.093E-01  e=5.570E-01  Yersinia pseudotuberculosis YPIII
  5y8t-assembly2_B  TM=8.155E-01  e=1.434E+00  Bacillus spizizenii str. W23
  8jiw-assembly1_BT  TM=4.167E-01  e=2.455E-01  Triticum aestivum
  8a0j-assembly2_B  TM=5.266E-01  e=1.845E+00  Trypanosoma congolense IL3000
  8v49-assembly1_D  TM=3.844E-01  e=4.186E+00  Escherichia coli B185

Foldseek 3Di:
DDDDPLLLVLLVQLVQPKFWDFDADPVRHTPDIWIAGNVGDTDPSDDPVSVVVCVVVVQWDDDPNHTIGGDPVVVVPNDDPPDPD

Radius of gyration: 12.62 Å; Cα contacts (8 Å, |Δi|>4): 118; chains: 1; bounding box: 33×24×37 Å

pLDDT: mean 89.03, std 11.87, range [39.06, 97.0]

Sequence (85 aa):
MDISRPEQKILHMLAQGGYIRVEKDDGRHISKIELFTREGWRFSGLSDEVFRKLKRRKLIASKQSAPYRVTKRGLTLVRSQVDNR